Protein AF-A0A077YX38-F1 (afdb_monomer)

Radius of gyration: 15.48 Å; Cα contacts (8 Å, |Δi|>4): 57; chains: 1; bounding box: 48×32×22 Å

Structure (mmCIF, N/CA/C/O backbone):
data_AF-A0A077YX38-F1
#
_entry.id   AF-A0A077YX38-F1
#
loop_
_atom_site.group_PDB
_atom_site.id
_atom_site.type_symbol
_atom_site.label_atom_id
_atom_site.label_alt_id
_atom_site.label_comp_id
_atom_site.label_asym_id
_atom_site.label_entity_id
_atom_site.label_seq_id
_atom_site.pdbx_PDB_ins_code
_atom_site.Cartn_x
_atom_site.Cartn_y
_atom_site.Cartn_z
_atom_site.occupancy
_atom_site.B_iso_or_equiv
_atom_site.auth_seq_id
_atom_site.auth_comp_id
_atom_site.auth_asym_id
_atom_site.auth_atom_id
_atom_site.pdbx_PDB_model_num
ATOM 1 N N . MET A 1 1 ? -2.181 4.835 -10.371 1.00 84.25 1 MET A N 1
ATOM 2 C CA . MET A 1 1 ? -2.639 3.912 -9.304 1.00 84.25 1 MET A CA 1
ATOM 3 C C . MET A 1 1 ? -3.566 4.578 -8.279 1.00 84.25 1 MET A C 1
ATOM 5 O O . MET A 1 1 ? -4.289 3.862 -7.598 1.00 84.25 1 MET A O 1
ATOM 9 N N . ILE A 1 2 ? -3.636 5.917 -8.217 1.00 90.56 2 ILE A N 1
ATOM 10 C CA . ILE A 1 2 ? -4.561 6.670 -7.345 1.00 90.56 2 ILE A CA 1
ATOM 11 C C . ILE A 1 2 ? -6.011 6.164 -7.412 1.00 90.56 2 ILE A C 1
ATOM 13 O O . ILE A 1 2 ? -6.636 5.992 -6.371 1.00 90.56 2 ILE A O 1
ATOM 17 N N . CYS A 1 3 ? -6.535 5.874 -8.611 1.00 94.62 3 CYS A N 1
ATOM 18 C CA . CYS A 1 3 ? -7.896 5.354 -8.781 1.00 94.62 3 CYS A CA 1
ATOM 19 C C . CYS A 1 3 ? -8.150 4.089 -7.948 1.00 94.62 3 CYS A C 1
ATOM 21 O O . CYS A 1 3 ? -9.157 4.029 -7.254 1.00 94.62 3 CYS A O 1
ATOM 23 N N . LEU A 1 4 ? -7.209 3.136 -7.938 1.00 95.88 4 LEU A N 1
ATOM 24 C CA . LEU A 1 4 ? -7.294 1.936 -7.109 1.00 95.88 4 LEU A CA 1
ATOM 25 C C . LEU A 1 4 ? -7.347 2.309 -5.624 1.00 95.88 4 LEU A C 1
ATOM 27 O O . LEU A 1 4 ? -8.241 1.850 -4.928 1.00 95.88 4 LEU A O 1
ATOM 31 N N . GLY A 1 5 ? -6.449 3.173 -5.145 1.00 97.75 5 GLY A N 1
ATOM 32 C CA . GLY A 1 5 ? -6.437 3.598 -3.740 1.00 97.75 5 GLY A CA 1
ATOM 33 C C . GLY A 1 5 ? -7.731 4.288 -3.299 1.00 97.75 5 GLY A C 1
ATOM 34 O O . GLY A 1 5 ? -8.257 3.998 -2.225 1.00 97.75 5 GLY A O 1
ATOM 35 N N . VAL A 1 6 ? -8.285 5.157 -4.149 1.00 98.12 6 VAL A N 1
ATOM 36 C CA . VAL A 1 6 ? -9.573 5.825 -3.905 1.00 98.12 6 VAL A CA 1
ATOM 37 C C . VAL A 1 6 ? -10.727 4.825 -3.924 1.00 98.12 6 VAL A C 1
ATOM 39 O O . VAL A 1 6 ? -11.606 4.904 -3.073 1.00 98.12 6 VAL A O 1
ATOM 42 N N . THR A 1 7 ? -10.732 3.862 -4.848 1.00 98.25 7 THR A N 1
ATOM 43 C CA . THR A 1 7 ? -11.737 2.792 -4.853 1.00 98.25 7 THR A CA 1
ATOM 44 C C . THR A 1 7 ? -11.645 1.966 -3.574 1.00 98.25 7 THR A C 1
ATOM 46 O O . THR A 1 7 ? -12.654 1.792 -2.891 1.00 98.25 7 THR A O 1
ATOM 49 N N . LEU A 1 8 ? -10.445 1.511 -3.204 1.00 98.38 8 LEU A N 1
ATOM 50 C CA . LEU A 1 8 ? -10.233 0.696 -2.011 1.00 98.38 8 LEU A CA 1
ATOM 51 C C . LEU A 1 8 ? -10.614 1.434 -0.726 1.00 98.38 8 LEU A C 1
ATOM 53 O O . LEU A 1 8 ? -11.144 0.794 0.168 1.00 98.38 8 LEU A O 1
ATOM 57 N N . SER A 1 9 ? -10.460 2.761 -0.647 1.00 98.19 9 SER A N 1
ATOM 58 C CA . SER A 1 9 ? -10.902 3.538 0.526 1.00 98.19 9 SER A CA 1
ATOM 59 C C . SER A 1 9 ? -12.426 3.574 0.718 1.00 98.19 9 SER A C 1
ATOM 61 O O . SER A 1 9 ? -12.910 3.935 1.794 1.00 98.19 9 SER A O 1
ATOM 63 N N . LYS A 1 10 ? -13.202 3.229 -0.319 1.00 98.25 10 LYS A N 1
ATOM 64 C CA . LYS A 1 10 ? -14.675 3.213 -0.291 1.00 98.25 10 LYS A CA 1
ATOM 65 C C . LYS A 1 10 ? -15.272 1.809 -0.223 1.00 98.25 10 LYS A C 1
ATOM 67 O O . LYS A 1 10 ? -16.434 1.678 0.172 1.00 98.25 10 LYS A O 1
ATOM 72 N N . VAL A 1 11 ? -14.516 0.775 -0.592 1.00 98.19 11 VAL A N 1
ATOM 73 C CA . VAL A 1 11 ? -14.972 -0.621 -0.557 1.00 98.19 11 VAL A CA 1
ATOM 74 C C . VAL A 1 11 ? -15.261 -1.046 0.885 1.00 98.19 11 VAL A C 1
ATOM 76 O O . VAL A 1 11 ? -14.507 -0.760 1.797 1.00 98.19 11 VAL A O 1
ATOM 79 N N . LYS A 1 12 ? -16.373 -1.748 1.123 1.00 96.50 12 LYS A N 1
ATOM 80 C CA . LYS A 1 12 ? -16.723 -2.247 2.470 1.00 96.50 12 LYS A CA 1
ATOM 81 C C . LYS A 1 12 ? -16.230 -3.662 2.748 1.00 96.50 12 LYS A C 1
ATOM 83 O O . LYS A 1 12 ? -16.148 -4.071 3.900 1.00 96.50 12 LYS A O 1
ATOM 88 N N . SER A 1 13 ? -15.896 -4.409 1.701 1.00 98.06 13 SER A N 1
ATOM 89 C CA . SER A 1 13 ? -15.361 -5.758 1.837 1.00 98.06 13 SER A CA 1
ATOM 90 C C . SER A 1 13 ? -13.883 -5.713 2.223 1.00 98.06 13 SER A C 1
ATOM 92 O O . SER A 1 13 ? -13.023 -5.396 1.403 1.00 98.06 13 SER A O 1
ATOM 94 N N . HIS A 1 14 ? -13.590 -6.062 3.474 1.00 97.75 14 HIS A N 1
ATOM 95 C CA . HIS A 1 14 ? -12.224 -6.119 3.995 1.00 97.75 14 HIS A CA 1
ATOM 96 C C . HIS A 1 14 ? -11.367 -7.143 3.240 1.00 97.75 14 HIS A C 1
ATOM 98 O O . HIS A 1 14 ? -10.207 -6.868 2.951 1.00 97.75 14 HIS A O 1
ATOM 104 N N . THR A 1 15 ? -11.943 -8.291 2.864 1.00 97.94 15 THR A N 1
ATOM 105 C CA . THR A 1 15 ? -11.242 -9.317 2.076 1.00 97.94 15 THR A CA 1
ATOM 106 C C . THR A 1 15 ? -10.842 -8.779 0.709 1.00 97.94 15 THR A C 1
ATOM 108 O O . THR A 1 15 ? -9.687 -8.899 0.318 1.00 97.94 15 THR A O 1
ATOM 111 N N . PHE A 1 16 ? -11.752 -8.069 0.036 1.00 98.19 16 PHE A N 1
ATOM 112 C CA . PHE A 1 16 ? -11.455 -7.435 -1.246 1.00 98.19 16 PHE A CA 1
ATOM 113 C C . PHE A 1 16 ? -10.310 -6.421 -1.130 1.00 98.19 16 PHE A C 1
ATOM 115 O O . PHE A 1 16 ? -9.420 -6.403 -1.980 1.00 98.19 16 PHE A O 1
ATOM 122 N N . VAL A 1 17 ? -10.309 -5.595 -0.078 1.00 98.69 17 VAL A N 1
ATOM 123 C CA . VAL A 1 17 ? -9.235 -4.620 0.172 1.00 98.69 17 VAL A CA 1
ATOM 124 C C . VAL A 1 17 ? -7.896 -5.319 0.402 1.00 98.69 17 VAL A C 1
ATOM 126 O O . VAL A 1 17 ? -6.899 -4.932 -0.208 1.00 98.69 17 VAL A O 1
ATOM 129 N N . VAL A 1 18 ? -7.872 -6.370 1.224 1.00 98.69 18 VAL A N 1
ATOM 130 C CA . VAL A 1 18 ? -6.664 -7.167 1.492 1.00 98.69 18 VAL A CA 1
ATOM 131 C C . VAL A 1 18 ? -6.105 -7.779 0.207 1.00 98.69 18 VAL A C 1
ATOM 133 O O . VAL A 1 18 ? -4.921 -7.595 -0.084 1.00 98.69 18 VAL A O 1
ATOM 136 N N . ASP A 1 19 ? -6.951 -8.440 -0.584 1.00 98.25 19 ASP A N 1
ATOM 137 C CA . ASP A 1 19 ? -6.535 -9.131 -1.807 1.00 98.25 19 ASP A CA 1
ATOM 138 C C . ASP A 1 19 ? -5.939 -8.162 -2.836 1.00 98.25 19 ASP A C 1
ATOM 140 O O . ASP A 1 19 ? -4.932 -8.467 -3.483 1.00 98.25 19 ASP A O 1
ATOM 144 N N . HIS A 1 20 ? -6.523 -6.966 -2.960 1.00 97.94 20 HIS A N 1
ATOM 145 C CA . HIS A 1 20 ? -6.064 -5.953 -3.909 1.00 97.94 20 HIS A CA 1
ATOM 146 C C . HIS A 1 20 ? -4.835 -5.186 -3.419 1.00 97.94 20 HIS A C 1
ATOM 148 O O . HIS A 1 20 ? -4.006 -4.808 -4.248 1.00 97.94 20 HIS A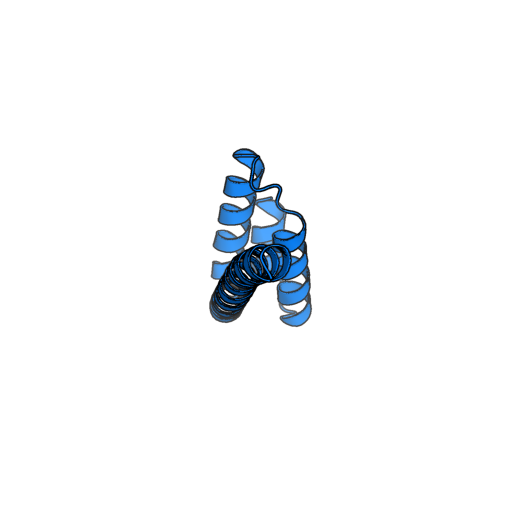 O 1
ATOM 154 N N . LEU A 1 21 ? -4.657 -4.997 -2.107 1.00 97.94 21 LEU A N 1
ATOM 155 C CA . LEU A 1 21 ? -3.393 -4.493 -1.559 1.00 97.94 21 LEU A CA 1
ATOM 156 C C . LEU A 1 21 ? -2.258 -5.501 -1.774 1.00 97.94 21 LEU A C 1
ATOM 158 O O . LEU A 1 21 ? -1.169 -5.116 -2.196 1.00 97.94 21 LEU A O 1
ATOM 162 N N . ASP A 1 22 ? -2.503 -6.796 -1.558 1.00 96.62 22 ASP A N 1
ATOM 163 C CA . ASP A 1 22 ? -1.511 -7.829 -1.874 1.00 96.62 22 ASP A CA 1
ATOM 164 C C . ASP A 1 22 ? -1.214 -7.888 -3.378 1.00 96.62 22 ASP A C 1
ATOM 166 O O . ASP A 1 22 ? -0.057 -8.055 -3.770 1.00 96.62 22 ASP A O 1
ATOM 170 N N . LEU A 1 23 ? -2.228 -7.730 -4.236 1.00 96.25 23 LEU A N 1
ATOM 171 C CA . LEU A 1 23 ? -2.021 -7.647 -5.679 1.00 96.25 23 LEU A CA 1
ATOM 172 C C . LEU A 1 23 ? -1.185 -6.420 -6.055 1.00 96.25 23 LEU A C 1
ATOM 174 O O . LEU A 1 23 ? -0.257 -6.565 -6.849 1.00 96.25 23 LEU A O 1
ATOM 178 N N . LEU A 1 24 ? -1.467 -5.254 -5.469 1.00 95.81 24 LEU A N 1
ATOM 179 C CA . LEU A 1 24 ? -0.674 -4.042 -5.665 1.00 95.81 24 LEU A CA 1
ATOM 180 C C . LEU A 1 24 ? 0.793 -4.320 -5.319 1.00 95.81 24 LEU A C 1
ATOM 182 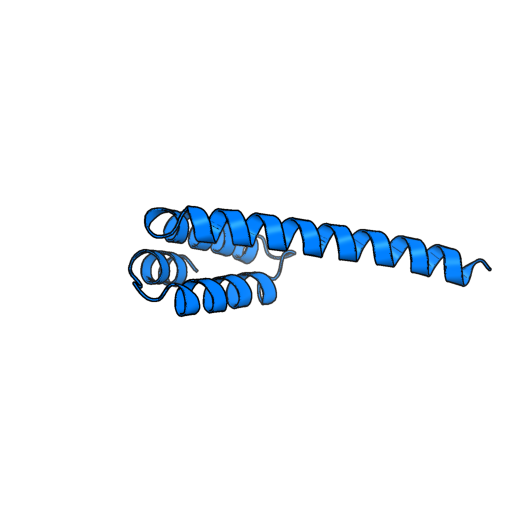O O . LEU A 1 24 ? 1.642 -4.225 -6.199 1.00 95.81 24 LEU A O 1
ATOM 186 N N . PHE A 1 25 ? 1.091 -4.769 -4.096 1.00 94.75 25 PHE A N 1
ATOM 187 C CA . PHE A 1 25 ? 2.471 -5.010 -3.656 1.00 94.75 25 PHE A CA 1
ATOM 188 C C . PHE A 1 25 ? 3.220 -6.062 -4.479 1.00 94.75 25 PHE A C 1
ATOM 190 O O . PHE A 1 25 ? 4.431 -5.949 -4.652 1.00 94.75 25 PHE A O 1
ATOM 197 N N . ARG A 1 26 ? 2.528 -7.076 -5.011 1.00 92.50 26 ARG A N 1
ATOM 198 C CA . ARG A 1 26 ? 3.159 -8.086 -5.878 1.00 92.50 26 ARG A CA 1
ATOM 199 C C . ARG A 1 26 ? 3.540 -7.559 -7.262 1.00 92.50 26 ARG A C 1
ATOM 201 O O . ARG A 1 26 ? 4.434 -8.135 -7.871 1.00 92.50 26 ARG A O 1
ATOM 208 N N . ASN A 1 27 ? 2.863 -6.525 -7.761 1.00 93.56 27 ASN A N 1
ATOM 209 C CA . ASN A 1 27 ? 3.025 -6.046 -9.139 1.00 93.56 27 ASN A CA 1
ATOM 210 C C . ASN A 1 27 ? 3.798 -4.725 -9.257 1.00 93.56 27 ASN A C 1
ATOM 212 O O . ASN A 1 27 ? 4.031 -4.269 -10.372 1.00 93.56 27 ASN A O 1
ATOM 216 N N . VAL A 1 28 ? 4.203 -4.103 -8.146 1.00 94.19 28 VAL A N 1
ATOM 217 C CA . VAL A 1 28 ? 5.022 -2.882 -8.190 1.00 94.19 28 VAL A CA 1
ATOM 218 C C . VAL A 1 28 ? 6.401 -3.183 -8.764 1.00 94.19 28 VAL A C 1
ATOM 220 O O . VAL A 1 28 ? 7.152 -3.997 -8.219 1.00 94.19 28 VAL A O 1
ATOM 223 N N . VAL A 1 29 ? 6.788 -2.448 -9.806 1.00 93.75 29 VAL A N 1
ATOM 224 C CA . VAL A 1 29 ? 8.167 -2.447 -10.297 1.00 93.75 29 VAL A CA 1
ATOM 225 C C . VAL A 1 29 ? 8.973 -1.421 -9.502 1.00 93.75 29 VAL A C 1
ATOM 227 O O . VAL A 1 29 ? 9.039 -0.250 -9.855 1.00 93.75 29 VAL A O 1
ATOM 230 N N . TYR A 1 30 ? 9.638 -1.845 -8.426 1.00 89.44 30 TYR A N 1
ATOM 231 C CA . TYR A 1 30 ? 10.342 -0.923 -7.515 1.00 89.44 30 TYR A CA 1
ATOM 232 C C . TYR A 1 30 ? 11.485 -0.116 -8.153 1.00 89.44 30 TYR A C 1
ATOM 234 O O . TYR A 1 30 ? 11.872 0.924 -7.619 1.00 89.44 30 TYR A O 1
ATOM 242 N N . ALA A 1 31 ? 12.020 -0.558 -9.295 1.00 94.19 31 ALA A N 1
ATOM 243 C CA . ALA A 1 31 ? 12.993 0.215 -10.067 1.00 94.19 31 ALA A CA 1
ATOM 244 C C . ALA A 1 31 ? 12.367 1.470 -10.714 1.00 94.19 31 ALA A C 1
ATOM 246 O O . ALA A 1 31 ? 13.054 2.477 -10.878 1.00 94.19 31 ALA A O 1
ATOM 247 N N . SER A 1 32 ? 11.067 1.433 -11.027 1.00 96.00 32 SER A N 1
ATOM 248 C CA . SER A 1 32 ? 10.305 2.541 -11.610 1.00 96.00 32 SER A CA 1
ATOM 249 C C . SER A 1 32 ? 9.895 3.538 -10.526 1.00 96.00 32 SER A C 1
ATOM 251 O O . SER A 1 32 ? 9.203 3.195 -9.569 1.00 96.00 32 SER A O 1
ATOM 253 N N . ASP A 1 33 ? 10.307 4.797 -10.677 1.00 95.56 33 ASP A N 1
ATOM 254 C CA . ASP A 1 33 ? 9.900 5.871 -9.765 1.00 95.56 33 ASP A CA 1
ATOM 255 C C . ASP A 1 33 ? 8.388 6.130 -9.797 1.00 95.56 33 ASP A C 1
ATOM 257 O O . ASP A 1 33 ? 7.757 6.324 -8.756 1.00 95.56 33 ASP A O 1
ATOM 261 N N . SER A 1 34 ? 7.794 6.032 -10.989 1.00 95.00 34 SER A N 1
ATOM 262 C CA . SER A 1 34 ? 6.353 6.182 -11.179 1.00 95.00 34 SER A CA 1
ATOM 263 C C . SER A 1 34 ? 5.568 5.089 -10.449 1.00 95.00 34 SER A C 1
ATOM 265 O O . SER A 1 34 ? 4.579 5.391 -9.781 1.00 95.00 34 SER A O 1
ATOM 267 N N . ASP A 1 35 ? 6.035 3.839 -10.493 1.00 95.69 35 ASP A N 1
ATOM 268 C CA . ASP A 1 35 ? 5.382 2.718 -9.808 1.00 95.69 35 ASP A CA 1
ATOM 269 C C . ASP A 1 35 ? 5.486 2.851 -8.290 1.00 95.69 35 ASP A C 1
ATOM 271 O O . ASP A 1 35 ? 4.509 2.603 -7.581 1.00 95.69 35 ASP A O 1
ATOM 275 N N . ARG A 1 36 ? 6.653 3.269 -7.777 1.00 95.44 36 ARG A N 1
ATOM 276 C CA . ARG A 1 36 ? 6.844 3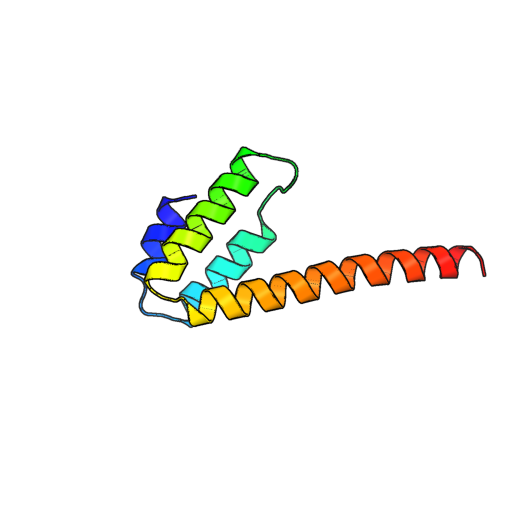.511 -6.339 1.00 95.44 36 ARG A CA 1
ATOM 277 C C . ARG A 1 36 ? 5.905 4.597 -5.837 1.00 95.44 36 ARG A C 1
ATOM 279 O O . ARG A 1 36 ? 5.211 4.385 -4.843 1.00 95.44 36 ARG A O 1
ATOM 286 N N . THR A 1 37 ? 5.872 5.728 -6.537 1.00 96.62 37 THR A N 1
ATOM 287 C CA . THR A 1 37 ? 5.016 6.862 -6.182 1.00 96.62 37 THR A CA 1
ATOM 288 C C . THR A 1 37 ? 3.548 6.462 -6.266 1.00 96.62 37 THR A C 1
ATOM 290 O O . THR A 1 37 ? 2.816 6.612 -5.292 1.00 96.62 37 THR A O 1
ATOM 293 N N . GLY A 1 38 ? 3.133 5.830 -7.367 1.00 97.19 38 GLY A N 1
ATOM 294 C CA . GLY A 1 38 ? 1.759 5.369 -7.545 1.00 97.19 38 GLY A CA 1
ATOM 295 C C . GLY A 1 38 ? 1.321 4.343 -6.496 1.00 97.19 38 GLY A C 1
ATOM 296 O O . GLY A 1 38 ? 0.179 4.392 -6.032 1.00 97.19 38 GLY A O 1
ATOM 297 N N . CYS A 1 39 ? 2.208 3.431 -6.094 1.00 96.88 39 CYS A N 1
ATOM 298 C CA . CYS A 1 39 ? 1.942 2.495 -5.005 1.00 96.88 39 CYS A CA 1
ATOM 299 C C . CYS A 1 39 ? 1.767 3.229 -3.673 1.00 96.88 39 CYS A C 1
ATOM 301 O O . CYS A 1 39 ? 0.764 3.018 -2.991 1.00 96.88 39 CYS A O 1
ATOM 303 N N . ALA A 1 40 ? 2.700 4.121 -3.329 1.00 96.62 40 ALA A N 1
ATOM 304 C CA . ALA A 1 40 ? 2.644 4.895 -2.093 1.00 96.62 40 ALA A CA 1
ATOM 305 C C . ALA A 1 40 ? 1.355 5.729 -2.006 1.00 96.62 40 ALA A C 1
ATOM 307 O O . ALA A 1 40 ? 0.670 5.701 -0.983 1.00 96.62 40 ALA A O 1
ATOM 308 N N . GLU A 1 41 ? 0.971 6.395 -3.096 1.00 97.94 41 GLU A N 1
ATOM 309 C CA . GLU A 1 41 ? -0.289 7.134 -3.192 1.00 97.94 41 GLU A CA 1
ATOM 310 C C . GLU A 1 41 ? -1.501 6.216 -3.008 1.00 97.94 41 GLU A C 1
ATOM 312 O O . GLU A 1 41 ? -2.394 6.521 -2.218 1.00 97.94 41 GLU A O 1
ATOM 317 N N . ALA A 1 42 ? -1.547 5.078 -3.710 1.00 98.31 42 ALA A N 1
ATOM 318 C CA . ALA A 1 42 ? -2.676 4.154 -3.629 1.00 98.31 42 ALA A CA 1
ATOM 319 C C . ALA A 1 42 ? -2.864 3.594 -2.210 1.00 98.31 42 ALA A C 1
ATOM 321 O O . ALA A 1 42 ? -3.990 3.555 -1.704 1.00 98.31 42 ALA A O 1
ATOM 322 N N . VAL A 1 43 ? -1.768 3.214 -1.550 1.00 98.44 43 VAL A N 1
ATOM 323 C CA . VAL A 1 43 ? -1.773 2.755 -0.153 1.00 98.44 43 VAL A CA 1
ATOM 324 C C . VAL A 1 43 ? -2.207 3.885 0.785 1.00 98.44 43 VAL A C 1
ATOM 326 O O . VAL A 1 43 ? -3.048 3.668 1.661 1.00 98.44 43 VAL A O 1
ATOM 329 N N . GLY A 1 44 ? -1.708 5.104 0.562 1.00 98.31 44 GLY A N 1
ATOM 330 C CA . GLY A 1 44 ? -2.097 6.294 1.317 1.00 98.31 44 GLY A CA 1
ATOM 331 C C . GLY A 1 44 ? -3.594 6.592 1.219 1.00 98.31 44 GLY A C 1
ATOM 332 O O . GLY A 1 44 ? -4.253 6.767 2.243 1.00 98.31 44 GLY A O 1
ATOM 333 N N . PHE A 1 45 ? -4.176 6.565 0.018 1.00 98.50 45 PHE A N 1
ATOM 334 C CA . PHE A 1 45 ? -5.622 6.744 -0.151 1.00 98.50 45 PHE A CA 1
ATOM 335 C C . PHE A 1 45 ? -6.425 5.623 0.511 1.00 98.50 45 PHE A C 1
ATOM 337 O O . PHE A 1 45 ? -7.406 5.909 1.197 1.00 98.50 45 PHE A O 1
ATOM 344 N N . CYS A 1 46 ? -5.994 4.365 0.375 1.00 98.44 46 CYS A N 1
ATOM 345 C CA . CYS A 1 46 ? -6.652 3.230 1.023 1.00 98.44 46 CYS A CA 1
ATOM 346 C C . CYS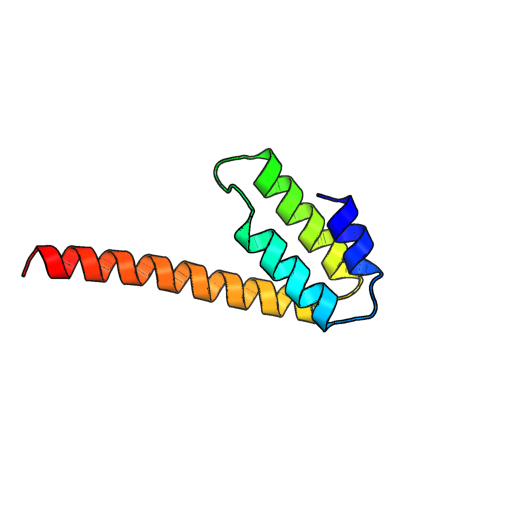 A 1 46 ? -6.697 3.388 2.556 1.00 98.44 46 CYS A C 1
ATOM 348 O O . CYS A 1 46 ? -7.691 3.019 3.189 1.00 98.44 46 CYS A O 1
ATOM 350 N N . SER A 1 47 ? -5.658 3.986 3.152 1.00 98.19 47 SER A N 1
ATOM 351 C CA . SER A 1 47 ? -5.574 4.191 4.605 1.00 98.19 47 SER A CA 1
ATOM 352 C C . SER A 1 47 ? -6.690 5.078 5.172 1.00 98.19 47 SER A C 1
ATOM 354 O O . SER A 1 47 ? -7.050 4.923 6.335 1.00 98.19 47 SER A O 1
ATOM 356 N N . GLN A 1 48 ? -7.315 5.931 4.347 1.00 97.81 48 GLN A N 1
ATOM 357 C CA . GLN A 1 48 ? -8.438 6.778 4.770 1.00 97.81 48 GLN A CA 1
ATOM 358 C C . GLN A 1 48 ? -9.687 5.973 5.164 1.00 97.81 48 GLN A C 1
ATOM 360 O O . GLN A 1 48 ? -10.489 6.448 5.964 1.00 97.81 48 GLN A O 1
ATOM 365 N N . GLY A 1 49 ? -9.877 4.782 4.583 1.00 97.31 49 GLY A N 1
ATOM 366 C CA . GLY A 1 49 ? -11.005 3.893 4.889 1.00 97.31 49 GLY A CA 1
ATOM 367 C C . GLY A 1 49 ? -10.623 2.671 5.724 1.00 97.31 49 GLY A C 1
ATOM 368 O O . GLY A 1 49 ? -11.468 2.127 6.433 1.00 97.31 49 GLY A O 1
ATOM 369 N N . HIS A 1 50 ? -9.361 2.238 5.643 1.00 98.00 50 HIS A N 1
ATOM 370 C CA . HIS A 1 50 ? -8.908 0.950 6.174 1.00 98.00 50 HIS A CA 1
ATOM 371 C C . HIS A 1 50 ? -7.512 1.032 6.807 1.00 98.00 50 HIS A C 1
ATOM 373 O O . HIS A 1 50 ? -6.624 0.260 6.444 1.00 98.00 50 HIS A O 1
ATOM 379 N N . ILE A 1 51 ? -7.302 1.970 7.736 1.00 98.44 51 ILE A N 1
ATOM 380 C CA . ILE A 1 51 ? -5.988 2.209 8.354 1.00 98.44 51 ILE A CA 1
ATOM 381 C C . ILE A 1 51 ? -5.376 0.942 8.971 1.00 98.44 51 ILE A C 1
ATOM 383 O O . ILE A 1 51 ? -4.224 0.636 8.681 1.00 98.44 51 ILE A O 1
ATOM 387 N N . ASP A 1 52 ? -6.153 0.157 9.722 1.00 98.50 52 ASP A N 1
ATOM 388 C CA . ASP A 1 52 ? -5.649 -1.051 10.387 1.00 98.50 52 ASP A CA 1
ATOM 389 C C . ASP A 1 52 ? -5.206 -2.111 9.377 1.00 98.50 52 ASP A C 1
ATOM 391 O O . ASP A 1 52 ? -4.116 -2.664 9.489 1.00 98.50 52 ASP A O 1
ATOM 395 N N . ILE A 1 53 ? -6.010 -2.335 8.327 1.00 98.56 53 ILE A N 1
ATOM 396 C CA . ILE A 1 53 ? -5.646 -3.259 7.246 1.00 98.56 53 ILE A CA 1
ATOM 397 C C . ILE A 1 53 ? -4.355 -2.787 6.582 1.00 98.56 53 ILE A C 1
ATOM 399 O O . ILE A 1 53 ? -3.443 -3.585 6.385 1.00 98.56 53 ILE A O 1
ATOM 403 N N . VAL A 1 54 ? -4.262 -1.500 6.238 1.00 98.69 54 VAL A N 1
ATOM 404 C CA . VAL A 1 54 ? -3.073 -0.949 5.580 1.00 98.69 54 VAL A CA 1
ATOM 405 C C . VAL A 1 54 ? -1.831 -1.142 6.450 1.00 98.69 54 VAL A C 1
ATOM 407 O O . VAL A 1 54 ? -0.819 -1.623 5.941 1.00 98.69 54 VAL A O 1
ATOM 410 N N . LEU A 1 55 ? -1.908 -0.845 7.749 1.00 98.69 55 LEU A N 1
ATOM 411 C CA . LEU A 1 55 ? -0.793 -1.040 8.677 1.00 98.69 55 LEU A CA 1
ATOM 412 C C . LEU A 1 55 ? -0.388 -2.514 8.784 1.00 98.69 55 LEU A C 1
ATOM 414 O O . LEU A 1 55 ? 0.794 -2.823 8.632 1.00 98.69 55 LEU A O 1
ATOM 418 N N . THR A 1 56 ? -1.347 -3.431 8.944 1.00 98.38 56 THR A N 1
ATOM 419 C CA . THR A 1 56 ? -1.065 -4.876 8.968 1.00 98.38 56 THR A CA 1
ATOM 420 C C . THR A 1 56 ? -0.404 -5.339 7.669 1.00 98.38 56 THR A C 1
ATOM 422 O O . THR A 1 56 ? 0.600 -6.049 7.700 1.00 98.38 56 THR A O 1
ATOM 425 N N . LYS A 1 57 ? -0.900 -4.903 6.504 1.00 97.31 57 LYS A N 1
ATOM 426 C CA . LYS A 1 57 ? -0.314 -5.296 5.213 1.00 97.31 57 LYS A CA 1
ATOM 427 C C . LYS A 1 57 ? 1.086 -4.725 4.999 1.00 97.31 57 LYS A C 1
ATOM 429 O O . LYS A 1 57 ? 1.917 -5.409 4.398 1.00 97.31 57 LYS A O 1
ATOM 434 N N . LEU A 1 58 ? 1.359 -3.512 5.481 1.00 97.50 58 LEU A N 1
ATOM 435 C CA . LEU A 1 58 ? 2.698 -2.921 5.454 1.00 97.50 58 LEU A CA 1
ATOM 436 C C . LEU A 1 58 ? 3.666 -3.680 6.370 1.00 97.50 58 LEU A C 1
ATOM 438 O O . LEU A 1 58 ? 4.801 -3.935 5.967 1.00 97.50 58 LEU A O 1
ATOM 442 N N . GLU A 1 59 ? 3.217 -4.103 7.553 1.00 97.06 59 GLU A N 1
ATOM 443 C CA . GLU A 1 59 ? 4.013 -4.937 8.458 1.00 97.06 59 GLU A CA 1
ATOM 444 C C . GLU A 1 59 ? 4.322 -6.309 7.835 1.00 97.06 59 GLU A C 1
ATOM 446 O O . GLU A 1 59 ? 5.482 -6.732 7.798 1.00 97.06 59 GLU A O 1
ATOM 451 N N . ASP A 1 60 ? 3.314 -6.979 7.270 1.00 95.38 60 ASP A N 1
ATOM 452 C CA . ASP A 1 60 ? 3.478 -8.250 6.553 1.00 95.38 60 ASP A CA 1
ATOM 453 C C . ASP A 1 60 ? 4.438 -8.112 5.370 1.00 95.38 60 ASP A C 1
ATOM 455 O O . ASP A 1 60 ? 5.275 -8.981 5.111 1.00 95.38 60 ASP A O 1
ATOM 459 N N . PHE A 1 61 ? 4.320 -7.019 4.614 1.00 91.56 61 PHE A N 1
ATOM 460 C CA . PHE A 1 61 ? 5.223 -6.720 3.513 1.00 91.56 61 PHE A CA 1
ATOM 461 C C . PHE A 1 61 ? 6.665 -6.538 4.007 1.00 91.56 61 PHE A C 1
ATOM 463 O O . PHE A 1 61 ? 7.564 -7.202 3.491 1.00 91.56 61 PHE A O 1
ATOM 470 N N . ALA A 1 62 ? 6.884 -5.736 5.052 1.00 90.88 62 ALA A N 1
ATOM 471 C CA . ALA A 1 62 ? 8.208 -5.522 5.632 1.00 90.88 62 ALA A CA 1
ATOM 472 C C . ALA A 1 62 ? 8.842 -6.831 6.141 1.00 90.88 62 ALA A C 1
ATOM 474 O O . ALA A 1 62 ? 10.011 -7.104 5.853 1.00 90.88 62 ALA A O 1
ATOM 475 N N . LYS A 1 63 ? 8.063 -7.682 6.824 1.00 92.75 63 LYS A N 1
ATOM 476 C CA . LYS A 1 63 ? 8.507 -9.011 7.281 1.00 92.75 63 LYS A CA 1
ATOM 477 C C . LYS A 1 63 ? 8.916 -9.911 6.113 1.00 92.75 63 LYS A C 1
ATOM 479 O O . LYS A 1 63 ? 9.975 -10.538 6.169 1.00 92.75 63 LYS A O 1
ATOM 484 N N . ARG A 1 64 ? 8.116 -9.956 5.039 1.00 88.19 64 ARG A N 1
ATOM 485 C CA . ARG A 1 64 ? 8.415 -10.751 3.83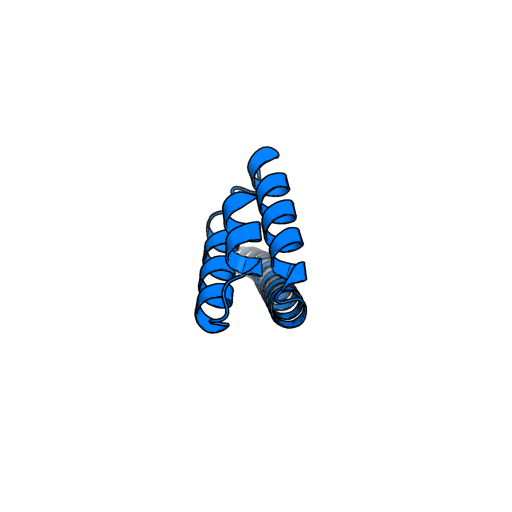1 1.00 88.19 64 ARG A CA 1
ATOM 486 C C . ARG A 1 64 ? 9.691 -10.278 3.137 1.00 88.19 64 ARG A C 1
ATOM 488 O O . ARG A 1 64 ? 10.519 -11.106 2.765 1.00 88.19 64 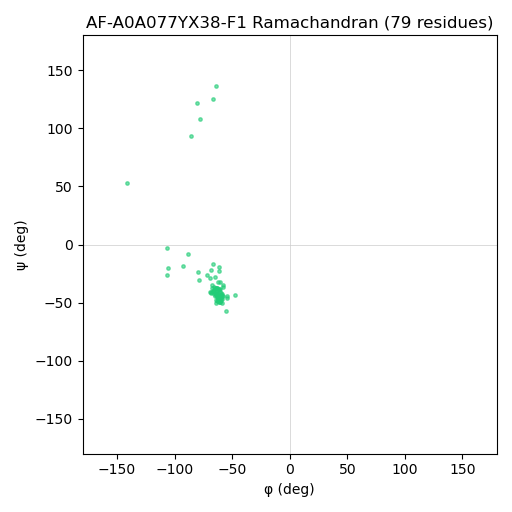ARG A O 1
ATOM 495 N N . GLU A 1 65 ? 9.877 -8.970 2.994 1.00 83.94 65 GLU A N 1
ATOM 496 C CA . GLU A 1 65 ? 11.081 -8.409 2.370 1.00 83.94 65 GLU A CA 1
ATOM 497 C C . GLU A 1 65 ? 12.338 -8.641 3.218 1.00 83.94 65 GLU A C 1
ATOM 499 O O . GLU A 1 65 ? 13.399 -8.969 2.681 1.00 83.94 65 GLU A O 1
ATOM 504 N N . TYR A 1 66 ? 12.225 -8.556 4.546 1.00 81.31 66 TYR A N 1
ATOM 505 C CA . TYR A 1 66 ? 13.326 -8.901 5.444 1.00 81.31 66 TYR A CA 1
ATOM 506 C C . TYR A 1 66 ? 13.707 -10.387 5.338 1.00 81.31 66 TYR A C 1
ATOM 508 O O . TYR A 1 66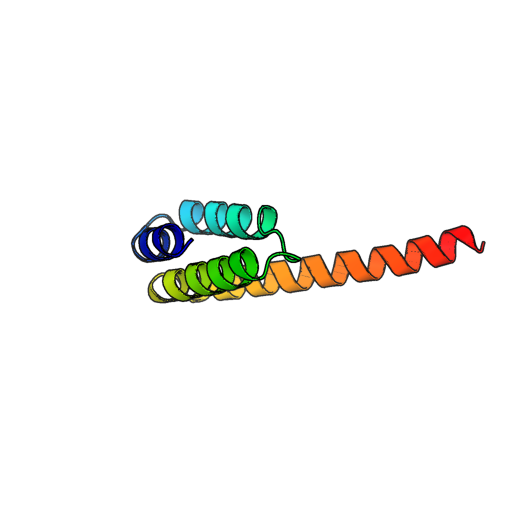 ? 14.888 -10.718 5.210 1.00 81.31 66 TYR A O 1
ATOM 516 N N . ALA A 1 67 ? 12.715 -11.281 5.304 1.00 82.44 67 ALA A N 1
ATOM 517 C CA . ALA A 1 67 ? 12.941 -12.716 5.137 1.00 82.44 67 ALA A CA 1
ATOM 518 C C . ALA A 1 67 ? 13.593 -13.062 3.784 1.00 82.44 67 ALA A C 1
ATOM 520 O O . ALA A 1 67 ? 14.477 -13.913 3.723 1.00 82.44 67 ALA A O 1
ATOM 521 N N . LYS A 1 68 ? 13.231 -12.376 2.692 1.00 78.81 68 LYS A N 1
ATOM 522 C CA . LYS A 1 68 ? 13.898 -12.568 1.389 1.00 78.81 68 LYS A CA 1
ATOM 523 C C . LYS A 1 68 ? 15.379 -12.186 1.434 1.00 78.81 68 LYS A C 1
ATOM 525 O O . LYS A 1 68 ? 16.207 -12.887 0.853 1.00 78.81 68 LYS A O 1
ATOM 530 N N . LYS A 1 69 ? 15.725 -11.101 2.138 1.00 70.62 69 LYS A N 1
ATOM 531 C CA . LYS A 1 69 ? 17.125 -10.676 2.303 1.00 70.62 69 LYS A CA 1
ATOM 532 C C . LYS A 1 69 ? 17.947 -11.686 3.105 1.00 70.62 69 LYS A C 1
ATOM 534 O O . LYS A 1 69 ? 19.092 -11.940 2.737 1.00 70.62 69 LYS A O 1
ATOM 539 N N . SER A 1 70 ? 17.385 -12.286 4.158 1.00 66.06 70 SER A N 1
ATOM 540 C CA . SER A 1 70 ? 18.118 -13.267 4.972 1.00 66.06 70 SER A CA 1
ATOM 541 C C . SER A 1 70 ? 18.396 -14.569 4.213 1.00 66.06 70 SER A C 1
ATOM 543 O O . SER A 1 70 ? 19.519 -15.068 4.271 1.00 66.06 70 SER A O 1
ATOM 545 N N . VAL A 1 71 ? 17.436 -15.074 3.425 1.00 66.00 71 VAL A N 1
ATOM 546 C CA . VAL A 1 71 ? 17.620 -16.274 2.579 1.00 66.00 71 VAL A CA 1
ATOM 547 C C . VAL A 1 71 ? 18.782 -16.104 1.590 1.00 66.00 71 VAL A C 1
ATOM 549 O O . VAL A 1 71 ? 19.544 -17.044 1.368 1.00 66.00 71 VAL A O 1
ATOM 552 N N . GLY A 1 72 ? 18.982 -14.897 1.047 1.00 62.91 72 GLY A N 1
ATOM 553 C CA . GLY A 1 72 ? 20.109 -14.607 0.155 1.00 62.91 72 GLY A CA 1
ATOM 554 C C . GLY A 1 72 ? 21.480 -14.824 0.810 1.00 62.91 72 GLY A C 1
ATOM 555 O O . GLY A 1 72 ? 22.372 -15.398 0.190 1.00 62.91 72 GLY A O 1
ATOM 556 N N .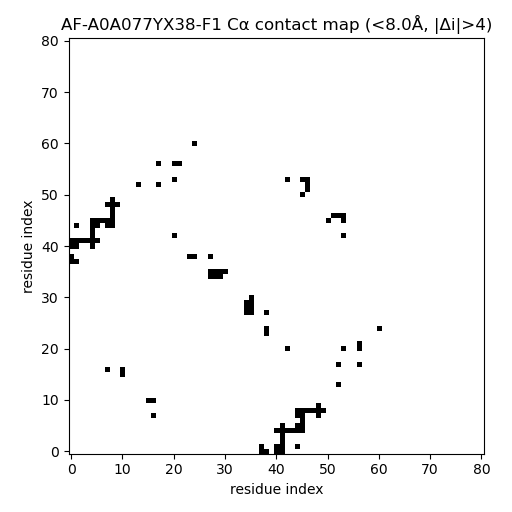 ILE A 1 73 ? 21.637 -14.434 2.079 1.00 69.38 73 ILE A N 1
ATOM 557 C CA . ILE A 1 73 ? 22.901 -14.591 2.820 1.00 69.38 73 ILE A CA 1
ATOM 558 C C . ILE A 1 73 ? 23.180 -16.072 3.108 1.00 69.38 73 ILE A C 1
ATOM 560 O O . ILE A 1 73 ? 24.310 -16.529 2.936 1.00 69.38 73 ILE A O 1
ATOM 564 N N . PHE A 1 74 ? 22.157 -16.848 3.481 1.00 68.81 74 PHE A N 1
ATOM 565 C CA . PHE A 1 74 ? 22.317 -18.289 3.704 1.00 68.81 74 PHE A CA 1
ATOM 566 C C . PHE A 1 74 ? 22.706 -19.042 2.426 1.00 68.81 74 PHE A C 1
ATOM 568 O O . PHE A 1 74 ? 23.540 -19.945 2.486 1.00 68.81 74 PHE A O 1
ATOM 575 N N . ASN A 1 75 ? 22.170 -18.651 1.267 1.00 63.09 75 ASN A N 1
ATOM 576 C CA . ASN A 1 75 ? 22.565 -19.255 -0.005 1.00 63.09 75 ASN A CA 1
ATOM 577 C C . ASN A 1 75 ? 24.026 -18.953 -0.365 1.00 63.09 75 ASN A C 1
ATOM 579 O O . ASN A 1 75 ? 24.702 -19.836 -0.881 1.00 63.09 75 ASN A O 1
ATOM 583 N N . LEU A 1 76 ? 24.534 -17.756 -0.053 1.00 69.25 76 LEU A N 1
ATOM 584 C CA . LEU A 1 76 ? 25.953 -17.433 -0.249 1.00 69.25 76 LEU A CA 1
ATOM 585 C C . LEU A 1 76 ? 26.857 -18.295 0.640 1.00 69.25 76 LEU A C 1
ATOM 587 O O . LEU A 1 76 ? 27.855 -18.826 0.163 1.00 69.25 76 LEU A O 1
ATOM 591 N N . LEU A 1 77 ? 26.481 -18.498 1.907 1.00 72.19 77 LEU A N 1
ATOM 592 C CA . LEU A 1 77 ? 27.239 -19.360 2.820 1.00 72.19 77 LEU A CA 1
ATOM 593 C C . LEU A 1 77 ? 27.224 -20.829 2.380 1.00 72.19 77 LEU A C 1
ATOM 595 O O . LEU A 1 77 ? 28.243 -21.501 2.489 1.00 72.19 77 LEU A O 1
ATOM 599 N N . LYS A 1 78 ? 26.101 -21.319 1.839 1.00 67.94 78 LYS A N 1
ATOM 600 C CA . LYS A 1 78 ? 25.974 -22.697 1.340 1.00 67.94 78 LYS A CA 1
ATOM 601 C C . LYS A 1 78 ? 26.811 -22.974 0.082 1.00 67.94 78 LYS A C 1
ATOM 603 O O . LYS A 1 78 ? 27.092 -24.130 -0.185 1.00 67.94 78 LYS A O 1
ATOM 608 N N . VAL A 1 79 ? 27.188 -21.955 -0.694 1.00 64.19 79 VAL A N 1
ATOM 609 C CA . VAL A 1 79 ? 28.085 -22.119 -1.859 1.00 64.19 79 VAL A CA 1
ATOM 610 C C . VAL A 1 79 ? 29.555 -22.208 -1.433 1.00 64.19 79 VAL A C 1
ATOM 612 O O . VAL A 1 79 ? 30.370 -22.772 -2.157 1.00 64.19 79 VAL A O 1
ATOM 615 N N . CYS A 1 80 ? 29.898 -21.677 -0.257 1.00 56.97 80 CYS A N 1
ATOM 616 C CA . CYS A 1 80 ? 31.261 -21.703 0.273 1.00 56.97 80 CYS A CA 1
ATOM 617 C C . CYS A 1 80 ? 31.597 -22.962 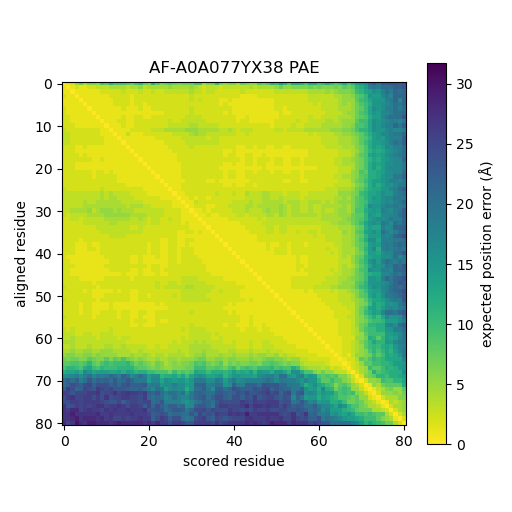1.096 1.00 56.97 80 CYS A C 1
ATOM 619 O O . CYS A 1 80 ? 32.758 -23.116 1.475 1.00 56.97 80 CYS A O 1
ATOM 621 N N . VAL A 1 81 ? 30.616 -23.822 1.402 1.00 51.53 81 VAL A N 1
ATOM 622 C CA . VAL A 1 81 ? 30.776 -25.078 2.166 1.00 51.53 81 VAL A CA 1
ATOM 623 C C . VAL A 1 81 ? 30.481 -26.263 1.262 1.00 51.53 81 VAL A C 1
ATOM 625 O O . VAL A 1 81 ? 31.293 -27.210 1.269 1.00 51.53 81 VAL A O 1
#

Mean predicted aligned error: 6.38 Å

Sequence (81 aa):
MICLGVTLSKVKSHTFVVDHLDLLFRNVVYASDSDRTGCAEAVGFCSQGHIDIVLTKLEDFAKREYAKKSVGIFNLLKVCV

Organism: Trichuris trichiura (NCBI:txid36087)

Foldseek 3Di:
DLVLLQVLLPDPDLVVSLVVLVVLLVPQPVVDPVSVVVNVNSLVSNCNRCVPSSVVVVVVSVVVVVVVVVVVVVVVVVVVD

Secondary structure (DSSP, 8-state):
-HHHHHHHTT---HHHHHHHHHHHHHH--TT-HHHHHHHHHHHHHHHHHHHHHHHHHHHHHHHHHHHHHHHHHHHHHHH--

InterPro domains:
  IPR045206 Maestro heat-like repeat-containing protein [PTHR23120] (2-77)
  IPR055408 MROH2B-like, HEAT-repeats domain [PF23210] (3-78)

pLDDT: mean 90.58, std 11.99, range [51.53, 98.69]

Solvent-accessible surface area (backbone atoms only — not comparable to full-atom values): 4404 Å² total; per-residue (Å²): 85,51,69,57,9,54,50,45,28,67,56,84,53,63,66,60,43,53,55,50,50,53,49,49,69,73,68,53,49,76,89,40,67,68,40,46,50,27,48,53,47,14,52,56,39,21,33,78,57,38,47,67,60,46,52,53,52,50,50,54,47,51,53,52,55,52,51,56,56,53,53,54,54,53,53,55,54,61,73,78,106